Protein AF-A0A958NMV5-F1 (afdb_monomer_lite)

Foldseek 3Di:
DPPVVLVVLLVVLLVVVVVDPPPVVSVVVSVVDCVNVVDDDDDDPDDQLVRCAPAADQEAEDEPPDDDPVNPDPVVVVSVVSRVVSHDHYYHYPPDDPVVPD

Radius of gyration: 21.12 Å; chains: 1; bounding box: 38×26×57 Å

Sequence (102 aa):
LSGDQFRQLYDAVSEDYAYEPNRKKRNELIRQNPYYQALQVKFAYAVTCHKSQGGQWDAVFIDQGYLTDEMIHVEYLRWLYTAVTRAKKELFLVNFSESLLP

Structure (mmCIF, N/CA/C/O backbone):
data_AF-A0A958NMV5-F1
#
_entry.id   AF-A0A958NMV5-F1
#
loop_
_atom_site.group_PDB
_atom_site.id
_atom_site.type_symbol
_atom_site.label_atom_id
_atom_site.label_alt_id
_atom_site.label_comp_id
_atom_site.label_asym_id
_atom_site.label_entity_id
_atom_site.label_seq_id
_atom_site.pdbx_PDB_ins_code
_atom_site.Cartn_x
_atom_site.Cartn_y
_atom_site.Cartn_z
_atom_site.occupancy
_atom_site.B_iso_or_equiv
_atom_site.auth_seq_id
_atom_site.auth_comp_id
_atom_site.auth_asym_id
_atom_site.auth_atom_id
_atom_site.pdbx_PDB_model_num
ATOM 1 N N . LEU A 1 1 ? -3.465 -1.679 -16.707 1.00 62.19 1 LEU A N 1
ATOM 2 C CA . LEU A 1 1 ? -2.918 -2.448 -17.845 1.00 62.19 1 LEU A CA 1
ATOM 3 C C . LEU A 1 1 ? -3.009 -3.918 -17.486 1.00 62.19 1 LEU A C 1
ATOM 5 O O . LEU A 1 1 ? -2.542 -4.283 -16.409 1.00 62.19 1 LEU A O 1
ATOM 9 N N . SER A 1 2 ? -3.645 -4.735 -18.322 1.00 75.56 2 SER A N 1
ATOM 10 C CA . SER A 1 2 ? -3.498 -6.188 -18.193 1.00 75.56 2 SER A CA 1
ATOM 11 C C . SER A 1 2 ? -2.026 -6.568 -18.411 1.00 75.56 2 SER A C 1
ATOM 13 O O . SER A 1 2 ? -1.260 -5.801 -19.004 1.00 75.56 2 SER A O 1
ATOM 15 N N . GLY A 1 3 ? -1.606 -7.742 -17.933 1.00 78.00 3 GLY A N 1
ATOM 16 C CA . GLY A 1 3 ? -0.227 -8.210 -18.132 1.00 78.00 3 GLY A CA 1
ATOM 17 C C . GLY A 1 3 ? 0.179 -8.277 -19.611 1.00 78.00 3 GLY A C 1
ATOM 18 O O . GLY A 1 3 ? 1.349 -8.098 -19.940 1.00 78.00 3 GLY A O 1
ATOM 19 N N . ASP A 1 4 ? -0.791 -8.466 -20.505 1.00 82.75 4 ASP A N 1
ATOM 20 C CA . ASP A 1 4 ? -0.571 -8.522 -21.952 1.00 82.75 4 ASP A CA 1
ATOM 21 C C . ASP A 1 4 ? -0.394 -7.133 -22.564 1.00 82.75 4 ASP A C 1
ATOM 23 O O . ASP A 1 4 ? 0.523 -6.932 -23.352 1.00 82.75 4 ASP A O 1
ATOM 27 N N . GLN A 1 5 ? -1.179 -6.142 -22.132 1.00 83.19 5 GLN A N 1
ATOM 28 C CA . GLN A 1 5 ? -0.990 -4.748 -22.553 1.00 83.19 5 GLN A CA 1
ATOM 29 C C . GLN A 1 5 ? 0.363 -4.193 -22.092 1.00 83.19 5 GLN A C 1
ATOM 31 O O . GLN A 1 5 ? 0.990 -3.411 -22.799 1.00 83.19 5 GLN A O 1
ATOM 36 N N . PHE A 1 6 ? 0.829 -4.603 -20.908 1.00 82.94 6 PHE A N 1
ATOM 37 C CA . PHE A 1 6 ? 2.150 -4.213 -20.418 1.00 82.94 6 PHE A CA 1
ATOM 38 C C . PHE A 1 6 ? 3.276 -4.842 -21.250 1.00 82.94 6 PHE A C 1
ATOM 40 O O . PHE A 1 6 ? 4.262 -4.171 -21.542 1.00 82.94 6 PHE A O 1
ATOM 47 N N . ARG A 1 7 ? 3.112 -6.106 -21.669 1.00 85.75 7 ARG A N 1
ATOM 48 C CA . ARG A 1 7 ? 4.041 -6.767 -22.597 1.00 85.75 7 ARG A CA 1
ATOM 49 C C . ARG A 1 7 ? 4.060 -6.085 -23.962 1.00 85.75 7 ARG A C 1
ATOM 51 O O . ARG A 1 7 ? 5.133 -5.734 -24.422 1.00 85.75 7 ARG A O 1
ATOM 58 N N . GLN A 1 8 ? 2.896 -5.783 -24.533 1.00 88.56 8 GLN A N 1
ATOM 59 C CA . GLN A 1 8 ? 2.799 -5.053 -25.802 1.00 88.56 8 GLN A CA 1
ATOM 60 C C . GLN A 1 8 ? 3.472 -3.676 -25.740 1.00 88.56 8 GLN A C 1
ATOM 62 O O . GLN A 1 8 ? 4.192 -3.304 -26.660 1.00 88.56 8 GLN A O 1
ATOM 67 N N . LEU A 1 9 ? 3.276 -2.930 -24.647 1.00 87.44 9 LEU A N 1
ATOM 68 C CA . LEU A 1 9 ? 3.949 -1.647 -24.444 1.00 87.44 9 LEU A CA 1
ATOM 69 C C . LEU A 1 9 ? 5.469 -1.821 -24.325 1.00 87.44 9 LEU A C 1
ATOM 71 O O . LEU A 1 9 ? 6.217 -1.027 -24.888 1.00 87.44 9 LEU A O 1
ATOM 75 N N . TYR A 1 10 ? 5.929 -2.842 -23.597 1.00 88.00 10 TYR A N 1
ATOM 76 C CA . TYR A 1 10 ? 7.355 -3.150 -23.492 1.00 88.00 10 TYR A CA 1
ATOM 77 C C . TYR A 1 10 ? 7.962 -3.494 -24.853 1.00 88.00 10 TYR A C 1
ATOM 79 O O . TYR A 1 10 ? 9.030 -2.979 -25.174 1.00 88.00 10 TYR A O 1
ATOM 87 N N . ASP A 1 11 ? 7.283 -4.320 -25.647 1.00 88.94 11 ASP A N 1
ATOM 88 C CA . ASP A 1 11 ? 7.754 -4.735 -26.968 1.00 88.94 11 ASP A CA 1
ATOM 89 C C . ASP A 1 11 ? 7.848 -3.525 -27.908 1.00 88.94 11 ASP A C 1
ATOM 91 O O . ASP A 1 11 ? 8.914 -3.282 -28.468 1.00 88.94 11 ASP A O 1
ATOM 95 N N . ALA A 1 12 ? 6.801 -2.692 -27.967 1.00 89.12 12 ALA A N 1
ATOM 96 C CA . ALA A 1 12 ? 6.790 -1.467 -28.768 1.00 89.12 12 ALA A CA 1
ATOM 97 C C . ALA A 1 12 ? 7.904 -0.484 -28.362 1.00 89.12 12 ALA A C 1
ATOM 99 O O . ALA A 1 12 ? 8.619 0.031 -29.214 1.00 89.12 12 ALA A O 1
ATOM 100 N N . VAL A 1 13 ? 8.113 -0.258 -27.059 1.00 89.25 13 VAL A N 1
ATOM 101 C CA . VAL A 1 13 ? 9.205 0.610 -26.578 1.00 89.25 13 VAL A CA 1
ATOM 102 C C . VAL A 1 13 ? 10.578 -0.037 -26.802 1.00 89.25 13 VAL A C 1
ATOM 104 O O . VAL A 1 13 ? 11.578 0.661 -26.953 1.00 89.25 13 VAL A O 1
ATOM 107 N N . SER A 1 14 ? 10.671 -1.369 -26.821 1.00 88.62 14 SER A N 1
ATOM 108 C CA . SER A 1 14 ? 11.935 -2.065 -27.066 1.00 88.62 14 SER A CA 1
ATOM 109 C C . SER A 1 14 ? 12.398 -1.957 -28.521 1.00 88.62 14 SER A C 1
ATOM 111 O O . SER A 1 14 ? 13.607 -2.073 -28.751 1.00 88.62 14 SER A O 1
ATOM 113 N N . GLU A 1 15 ? 11.491 -1.758 -29.481 1.00 90.00 15 GLU A N 1
ATOM 114 C CA . GLU A 1 15 ? 11.833 -1.552 -30.897 1.00 90.00 15 GLU A CA 1
ATOM 115 C C . GLU A 1 15 ? 12.679 -0.286 -31.093 1.00 90.00 15 GLU A C 1
ATOM 117 O O . GLU A 1 15 ? 13.692 -0.332 -31.795 1.00 90.00 15 GLU A O 1
ATOM 122 N N . ASP A 1 16 ? 12.370 0.791 -30.361 1.00 88.81 16 ASP A N 1
ATOM 123 C CA . ASP A 1 16 ? 13.121 2.057 -30.388 1.00 88.81 16 ASP A CA 1
ATOM 124 C C . ASP A 1 16 ? 14.598 1.897 -29.976 1.00 88.81 16 ASP A C 1
ATOM 126 O O . ASP A 1 16 ? 15.451 2.709 -30.338 1.00 88.81 16 ASP A O 1
ATOM 130 N N . TYR A 1 17 ? 14.926 0.831 -29.236 1.00 90.00 17 TYR A N 1
ATOM 131 C CA . TYR A 1 17 ? 16.274 0.541 -28.736 1.00 90.00 17 TYR A CA 1
ATOM 132 C C . TYR A 1 17 ? 16.874 -0.748 -29.317 1.00 90.00 17 TYR A C 1
ATOM 134 O O . TYR A 1 17 ? 17.842 -1.285 -28.766 1.00 90.00 17 TYR A O 1
ATOM 142 N N . ALA A 1 18 ? 16.335 -1.259 -30.429 1.00 88.12 18 ALA A N 1
ATOM 143 C CA . ALA A 1 18 ? 16.817 -2.485 -31.074 1.00 88.12 18 ALA A CA 1
ATOM 144 C C . ALA A 1 18 ? 18.288 -2.400 -31.535 1.00 88.12 18 ALA A C 1
ATOM 146 O O . ALA A 1 18 ? 18.958 -3.425 -31.655 1.00 88.12 18 ALA A O 1
ATOM 147 N N . TYR A 1 19 ? 18.806 -1.183 -31.736 1.00 89.88 19 TYR A N 1
ATOM 148 C CA . TYR A 1 19 ? 20.199 -0.922 -32.107 1.00 89.88 19 TYR A CA 1
ATOM 149 C C . TYR A 1 19 ? 21.211 -1.227 -30.990 1.00 89.88 19 TYR A C 1
ATOM 151 O O . TYR A 1 19 ? 22.400 -1.347 -31.278 1.00 89.88 19 TYR A O 1
ATOM 159 N N . GLU A 1 20 ? 20.783 -1.334 -29.724 1.00 91.19 20 GLU A N 1
ATOM 160 C CA . GLU A 1 20 ? 21.666 -1.648 -28.596 1.00 91.19 20 GLU A CA 1
ATOM 161 C C . GLU A 1 20 ? 21.739 -3.177 -28.390 1.00 91.19 20 GLU A C 1
ATOM 163 O O . GLU A 1 20 ? 20.780 -3.795 -27.895 1.00 91.19 20 GLU A O 1
ATOM 168 N N . PRO A 1 21 ? 22.871 -3.822 -28.746 1.00 87.69 21 PRO A N 1
ATOM 169 C CA . PRO A 1 21 ? 23.029 -5.268 -28.620 1.00 87.69 21 PRO A CA 1
ATOM 170 C C . PRO A 1 21 ? 23.154 -5.706 -27.156 1.00 87.69 21 PRO A C 1
ATOM 172 O O . PRO A 1 21 ? 22.818 -6.846 -26.818 1.00 87.69 21 PRO A O 1
ATOM 175 N N . ASN A 1 22 ? 23.607 -4.822 -26.257 1.00 92.88 22 ASN A N 1
ATOM 176 C CA . ASN A 1 22 ? 23.711 -5.146 -24.844 1.00 92.88 22 ASN A CA 1
ATOM 177 C C . ASN A 1 22 ? 22.335 -5.084 -24.172 1.00 92.88 22 ASN A C 1
ATOM 179 O O . ASN A 1 22 ? 21.818 -4.020 -23.827 1.00 92.88 22 ASN A O 1
ATOM 183 N N . ARG A 1 23 ? 21.776 -6.263 -23.888 1.00 87.69 23 ARG A N 1
ATOM 184 C CA . ARG A 1 23 ? 20.467 -6.420 -23.237 1.00 87.69 23 ARG A CA 1
ATOM 185 C C . ARG A 1 23 ? 20.325 -5.629 -21.931 1.00 87.69 23 ARG A C 1
ATOM 187 O O . ARG A 1 23 ? 19.239 -5.125 -21.651 1.00 87.69 23 ARG A O 1
ATOM 194 N N . LYS A 1 24 ? 21.385 -5.518 -21.121 1.00 90.62 24 LYS A N 1
ATOM 195 C CA . LYS A 1 24 ? 21.333 -4.771 -19.853 1.00 90.62 24 LYS A CA 1
ATOM 196 C C . LYS A 1 24 ? 21.151 -3.278 -20.119 1.00 90.62 24 LYS A C 1
ATOM 198 O O . LYS A 1 24 ? 20.250 -2.665 -19.555 1.00 90.62 24 LYS A O 1
ATOM 203 N N . LYS A 1 25 ? 21.959 -2.735 -21.029 1.00 91.19 25 LYS A N 1
ATOM 204 C CA . LYS A 1 25 ? 21.933 -1.320 -21.406 1.00 91.19 25 LYS A CA 1
ATOM 205 C C . LYS A 1 25 ? 20.631 -0.947 -22.119 1.00 91.19 25 LYS A C 1
ATOM 207 O O . LYS A 1 25 ? 20.031 0.074 -21.804 1.00 91.19 25 LYS A O 1
ATOM 212 N N . ARG A 1 26 ? 20.114 -1.838 -22.971 1.00 89.94 26 ARG A N 1
ATOM 213 C CA . ARG A 1 26 ? 18.788 -1.696 -23.591 1.00 89.94 26 ARG A CA 1
ATOM 214 C C . ARG A 1 26 ? 17.664 -1.608 -22.553 1.00 89.94 26 ARG A C 1
ATOM 216 O O . ARG A 1 26 ? 16.817 -0.729 -22.635 1.00 89.94 26 ARG A O 1
ATOM 223 N N . ASN A 1 27 ? 17.682 -2.466 -21.532 1.00 88.88 27 ASN A N 1
ATOM 224 C CA . ASN A 1 27 ? 16.689 -2.416 -20.454 1.00 88.88 27 ASN A CA 1
ATOM 225 C C . ASN A 1 27 ? 16.783 -1.140 -19.603 1.00 88.88 27 ASN A C 1
ATOM 227 O O . ASN A 1 27 ? 15.763 -0.667 -19.105 1.00 88.88 27 ASN A O 1
ATOM 231 N N . GLU A 1 28 ? 17.982 -0.591 -19.408 1.00 90.44 28 GLU A N 1
ATOM 232 C CA . GLU A 1 28 ? 18.165 0.695 -18.725 1.00 90.44 28 GLU A CA 1
ATOM 233 C C . GLU A 1 28 ? 17.556 1.847 -19.537 1.00 90.44 28 GLU A C 1
ATOM 235 O O . GLU A 1 28 ? 16.835 2.663 -18.966 1.00 90.44 28 GLU A O 1
ATOM 240 N N . LEU A 1 29 ? 17.752 1.860 -20.860 1.00 89.31 29 LEU A N 1
ATOM 241 C CA . LEU A 1 29 ? 17.150 2.849 -21.762 1.00 89.31 29 LEU A CA 1
ATOM 242 C C . LEU A 1 29 ? 15.617 2.760 -21.788 1.00 89.31 29 LEU A C 1
ATOM 244 O O . LEU A 1 29 ? 14.948 3.776 -21.623 1.00 89.31 29 LEU A O 1
ATOM 248 N N . ILE A 1 30 ? 15.055 1.548 -21.879 1.00 89.00 30 ILE A N 1
ATOM 249 C CA . ILE A 1 30 ? 13.598 1.326 -21.802 1.00 89.00 30 ILE A CA 1
ATOM 250 C C . ILE A 1 30 ? 13.039 1.832 -20.467 1.00 89.00 30 ILE A C 1
ATOM 252 O O . ILE A 1 30 ? 11.985 2.460 -20.426 1.00 89.00 30 ILE A O 1
ATOM 256 N N . ARG A 1 31 ? 13.747 1.607 -19.351 1.00 85.44 31 ARG A N 1
ATOM 257 C CA . ARG A 1 31 ? 13.328 2.143 -18.046 1.00 85.44 31 ARG A CA 1
ATOM 258 C C . ARG A 1 31 ? 13.361 3.667 -18.011 1.00 85.44 31 ARG A C 1
ATOM 260 O O . ARG A 1 31 ? 12.523 4.247 -17.336 1.00 85.44 31 ARG A O 1
ATOM 267 N N . GLN A 1 32 ? 14.300 4.306 -18.695 1.00 87.75 32 GLN A N 1
ATOM 268 C CA . GLN A 1 32 ? 14.384 5.767 -18.768 1.00 87.75 32 GLN A CA 1
ATOM 269 C C . GLN A 1 32 ? 13.415 6.371 -19.794 1.00 87.75 32 GLN A C 1
ATOM 271 O O . GLN A 1 32 ? 13.302 7.592 -19.874 1.00 87.75 32 GLN A O 1
ATOM 276 N N . ASN A 1 33 ? 12.705 5.542 -20.564 1.00 88.69 33 ASN A N 1
ATOM 277 C CA . ASN A 1 33 ? 11.771 6.014 -21.569 1.00 88.69 33 ASN A CA 1
ATOM 278 C C . ASN A 1 33 ? 10.607 6.796 -20.914 1.00 88.69 33 ASN A C 1
ATOM 280 O O . ASN A 1 33 ? 9.946 6.274 -20.005 1.00 88.69 33 ASN A O 1
ATOM 284 N N . PRO A 1 34 ? 10.323 8.025 -21.385 1.00 84.88 34 PRO A N 1
ATOM 285 C CA . PRO A 1 34 ? 9.334 8.910 -20.773 1.00 84.88 34 PRO A CA 1
ATOM 286 C C . PRO A 1 34 ? 7.903 8.370 -20.848 1.00 84.88 34 PRO A C 1
ATOM 288 O O . PRO A 1 34 ? 7.093 8.708 -19.990 1.00 84.88 34 PRO A O 1
ATOM 291 N N . TYR A 1 35 ? 7.588 7.508 -21.818 1.00 83.19 35 TYR A N 1
ATOM 292 C CA . TYR A 1 35 ? 6.253 6.928 -21.988 1.00 83.19 35 TYR A CA 1
ATOM 293 C C . TYR A 1 35 ? 6.083 5.608 -21.230 1.00 83.19 35 TYR A C 1
ATOM 295 O O . TYR A 1 35 ? 4.990 5.311 -20.750 1.00 83.19 35 TYR A O 1
ATOM 303 N N . TYR A 1 36 ? 7.161 4.840 -21.050 1.00 82.62 36 TYR A N 1
ATOM 304 C CA . TYR A 1 36 ? 7.105 3.539 -20.373 1.00 82.62 36 TYR A CA 1
ATOM 305 C C . TYR A 1 36 ? 6.790 3.652 -18.871 1.00 82.62 36 TYR A C 1
ATOM 307 O O . TYR A 1 36 ? 6.117 2.790 -18.302 1.00 82.62 36 TYR A O 1
ATOM 315 N N . GLN A 1 37 ? 7.237 4.730 -18.217 1.00 76.81 37 GLN A N 1
ATOM 316 C CA . GLN A 1 37 ? 6.950 4.994 -16.799 1.00 76.81 37 GLN A CA 1
ATOM 317 C C . GLN A 1 37 ? 5.910 6.098 -16.556 1.00 76.81 37 GLN A C 1
ATOM 319 O O . GLN A 1 37 ? 5.619 6.385 -15.396 1.00 76.81 37 GLN A O 1
ATOM 324 N N . ALA A 1 38 ? 5.329 6.690 -17.606 1.00 76.88 38 ALA A N 1
ATOM 325 C CA . ALA A 1 38 ? 4.488 7.886 -17.498 1.00 76.88 38 ALA A CA 1
ATOM 326 C C . ALA A 1 38 ? 3.343 7.757 -16.478 1.00 76.88 38 ALA A C 1
ATOM 328 O O . ALA A 1 38 ? 3.036 8.722 -15.781 1.00 76.88 38 ALA A O 1
ATOM 329 N N . LEU A 1 39 ? 2.705 6.583 -16.373 1.00 64.94 39 LEU A N 1
ATOM 330 C CA . LEU A 1 39 ? 1.618 6.387 -15.416 1.00 64.94 39 LEU A CA 1
ATOM 331 C C . LEU A 1 39 ? 1.392 4.906 -15.057 1.00 64.94 39 LEU A C 1
ATOM 333 O O . LEU A 1 39 ? 0.638 4.188 -15.714 1.00 64.94 39 LEU A O 1
ATOM 337 N N . GLN A 1 40 ? 2.003 4.439 -13.966 1.00 66.25 40 GLN A N 1
ATOM 338 C CA . GLN A 1 40 ? 1.711 3.115 -13.398 1.00 66.25 40 GLN A CA 1
ATOM 339 C C . GLN A 1 40 ? 0.539 3.183 -12.405 1.00 66.25 40 GLN A C 1
ATOM 341 O O . GLN A 1 40 ? 0.732 3.104 -11.192 1.00 66.25 40 GLN A O 1
ATOM 346 N N . VAL A 1 41 ? -0.696 3.310 -12.907 1.00 66.44 41 VAL A N 1
ATOM 347 C CA . VAL A 1 41 ? -1.893 3.220 -12.050 1.00 66.44 41 VAL A CA 1
ATOM 348 C C . VAL A 1 41 ? -2.192 1.759 -11.733 1.00 66.44 41 VAL A C 1
ATOM 350 O O . VAL A 1 41 ? -2.425 0.947 -12.632 1.00 66.44 41 VAL A O 1
ATOM 353 N N . LYS A 1 42 ? -2.225 1.422 -10.442 1.00 66.75 42 LYS A N 1
ATOM 354 C CA . LYS A 1 42 ? -2.749 0.144 -9.955 1.00 66.75 42 LYS A CA 1
ATOM 355 C C . LYS A 1 42 ? -4.087 0.401 -9.284 1.00 66.75 42 LYS A C 1
ATOM 357 O O . LYS A 1 42 ? -4.150 1.122 -8.296 1.00 66.75 42 LYS A O 1
ATOM 362 N N . PHE A 1 43 ? -5.143 -0.189 -9.832 1.00 69.19 43 PHE A N 1
ATOM 363 C CA . PHE A 1 43 ? -6.431 -0.224 -9.159 1.00 69.19 43 PHE A CA 1
ATOM 364 C C . PHE A 1 43 ? -6.346 -1.216 -7.993 1.00 69.19 43 PHE A C 1
ATOM 366 O O . PHE A 1 43 ? -5.879 -2.342 -8.176 1.00 69.19 43 PHE A O 1
ATOM 373 N N . ALA A 1 44 ? -6.758 -0.794 -6.802 1.00 70.25 44 ALA A N 1
ATOM 374 C CA . ALA A 1 44 ? -6.739 -1.624 -5.609 1.00 70.25 44 ALA A CA 1
ATOM 375 C C . ALA A 1 44 ? -8.006 -1.367 -4.791 1.00 70.25 44 ALA A C 1
ATOM 377 O O . ALA A 1 44 ? -8.274 -0.229 -4.419 1.00 70.25 44 ALA A O 1
ATOM 378 N N . TYR A 1 45 ? -8.763 -2.429 -4.503 1.00 79.88 45 TYR A N 1
ATOM 379 C CA . TYR A 1 45 ? -9.894 -2.370 -3.571 1.00 79.88 45 TYR A CA 1
ATOM 380 C C . TYR A 1 45 ? -9.427 -2.258 -2.113 1.00 79.88 45 TYR A C 1
ATOM 382 O O . TYR A 1 45 ? -10.088 -1.628 -1.299 1.00 79.88 45 TYR A O 1
ATOM 390 N N . ALA A 1 46 ? -8.271 -2.847 -1.797 1.00 86.44 46 ALA A N 1
ATOM 391 C CA . ALA A 1 46 ? -7.637 -2.788 -0.488 1.00 86.44 46 ALA A CA 1
ATOM 392 C C . ALA A 1 46 ? -6.133 -2.543 -0.647 1.00 86.44 46 ALA A C 1
ATOM 394 O O . ALA A 1 46 ? -5.505 -3.007 -1.606 1.00 86.44 46 ALA A O 1
ATOM 395 N N . VAL A 1 47 ? -5.547 -1.818 0.302 1.00 88.06 47 VAL A N 1
ATOM 396 C CA . VAL A 1 47 ? -4.119 -1.498 0.332 1.00 88.06 47 VAL A CA 1
ATOM 397 C C . VAL A 1 47 ? -3.521 -1.986 1.643 1.00 88.06 47 VAL A C 1
ATOM 399 O O . VAL A 1 47 ? -4.132 -1.869 2.700 1.00 88.06 47 VAL A O 1
ATOM 402 N N . THR A 1 48 ? -2.314 -2.546 1.587 1.00 89.50 48 THR A N 1
ATOM 403 C CA . THR A 1 48 ? -1.606 -2.925 2.811 1.00 89.50 48 THR A CA 1
ATOM 404 C C . THR A 1 48 ? -1.241 -1.675 3.608 1.00 89.50 48 THR A C 1
ATOM 406 O O . THR A 1 48 ? -0.906 -0.644 3.023 1.00 89.50 48 THR A O 1
ATOM 409 N N . CYS A 1 49 ? -1.231 -1.768 4.942 1.00 88.56 49 CYS A N 1
ATOM 410 C CA . CYS A 1 49 ? -0.915 -0.624 5.805 1.00 88.56 49 CYS A CA 1
ATOM 411 C C . CYS A 1 49 ? 0.416 0.056 5.415 1.00 88.56 49 CYS A C 1
ATOM 413 O O . CYS A 1 49 ? 0.485 1.276 5.287 1.00 88.56 49 CYS A O 1
ATOM 415 N N . HIS A 1 50 ? 1.434 -0.736 5.076 1.00 88.25 50 HIS A N 1
ATOM 416 C CA . HIS A 1 50 ? 2.726 -0.250 4.591 1.00 88.25 50 HIS A CA 1
ATOM 417 C C . HIS A 1 50 ? 2.600 0.655 3.354 1.00 88.25 50 HIS A C 1
ATOM 419 O O . HIS A 1 50 ? 3.196 1.724 3.296 1.00 88.25 50 HIS A O 1
ATOM 425 N N . LYS A 1 51 ? 1.781 0.263 2.371 1.00 88.19 51 LYS A N 1
ATOM 426 C CA . LYS A 1 51 ? 1.551 1.043 1.143 1.00 88.19 51 LYS A CA 1
ATOM 427 C C . LYS A 1 51 ? 0.594 2.219 1.343 1.00 88.19 51 LYS A C 1
ATOM 429 O O . LYS A 1 51 ? 0.486 3.056 0.454 1.00 88.19 51 LYS A O 1
ATOM 434 N N . SER A 1 52 ? -0.103 2.276 2.477 1.00 88.12 52 SER A N 1
ATOM 435 C CA . SER A 1 52 ? -0.991 3.388 2.829 1.00 88.12 52 SER A CA 1
ATOM 436 C C . SER A 1 52 ? -0.244 4.586 3.435 1.00 88.12 52 SER A C 1
ATOM 438 O O . SER A 1 52 ? -0.815 5.671 3.561 1.00 88.12 52 SER A O 1
ATOM 440 N N . GLN A 1 53 ? 1.031 4.408 3.813 1.00 88.81 53 GLN A N 1
ATOM 441 C CA . GLN A 1 53 ? 1.856 5.461 4.403 1.00 88.81 53 GLN A CA 1
ATOM 442 C C . GLN A 1 53 ? 1.932 6.698 3.500 1.00 88.81 53 GLN A C 1
ATOM 444 O O . GLN A 1 53 ? 2.119 6.601 2.291 1.00 88.81 53 GLN A O 1
ATOM 449 N N . GLY A 1 54 ? 1.771 7.879 4.103 1.00 86.94 54 GLY A N 1
ATOM 450 C CA . GLY A 1 54 ? 1.753 9.161 3.387 1.00 86.94 54 GLY A CA 1
ATOM 451 C C . GLY A 1 54 ? 0.420 9.501 2.710 1.00 86.94 54 GLY A C 1
ATOM 452 O O . GLY A 1 54 ? 0.182 10.669 2.418 1.00 86.94 54 GLY A O 1
ATOM 453 N N . GLY A 1 55 ? -0.484 8.533 2.531 1.00 87.31 55 GLY A N 1
ATOM 454 C CA . GLY A 1 55 ? -1.856 8.780 2.087 1.00 87.31 55 GLY A CA 1
ATOM 455 C C . GLY A 1 55 ? -2.777 9.173 3.241 1.00 87.31 55 GLY A C 1
ATOM 456 O O . GLY A 1 55 ? -2.476 8.905 4.404 1.00 87.31 55 GLY A O 1
ATOM 457 N N . GLN A 1 56 ? -3.899 9.818 2.936 1.00 91.50 56 GLN A N 1
ATOM 458 C CA . GLN A 1 56 ? -4.976 10.058 3.894 1.00 91.50 56 GLN A CA 1
ATOM 459 C C . GLN A 1 56 ? -6.321 10.015 3.170 1.00 91.50 56 GLN A C 1
ATOM 461 O O . GLN A 1 56 ? -6.441 10.561 2.070 1.00 91.50 56 GLN A O 1
ATOM 466 N N . TRP A 1 57 ? -7.329 9.425 3.807 1.00 93.38 57 TRP A N 1
ATOM 467 C CA . TRP A 1 57 ? -8.663 9.232 3.235 1.00 93.38 57 TRP A CA 1
ATOM 468 C C . TRP A 1 57 ? -9.741 9.677 4.222 1.00 93.38 57 TRP A C 1
ATOM 470 O O . TRP A 1 57 ? -9.533 9.652 5.434 1.00 93.38 57 TRP A O 1
ATOM 480 N N . ASP A 1 58 ? -10.891 10.102 3.701 1.00 95.38 58 ASP A N 1
ATOM 481 C CA . ASP A 1 58 ? -12.005 10.576 4.530 1.00 95.38 58 ASP A CA 1
ATOM 482 C C . ASP A 1 58 ? -12.568 9.458 5.419 1.00 95.38 58 ASP A C 1
ATOM 484 O O . ASP A 1 58 ? -12.745 9.678 6.616 1.00 95.38 58 ASP A O 1
ATOM 488 N N . ALA A 1 59 ? -12.740 8.257 4.860 1.00 94.25 59 ALA A N 1
ATOM 489 C CA . ALA A 1 59 ? -13.143 7.051 5.576 1.00 94.25 59 ALA A CA 1
ATOM 490 C C . ALA A 1 59 ? -12.125 5.923 5.348 1.00 94.25 59 ALA A C 1
ATOM 492 O O . ALA A 1 59 ? -11.694 5.698 4.212 1.00 94.25 59 ALA A O 1
ATOM 493 N N . VAL A 1 60 ? -11.744 5.211 6.412 1.00 94.19 60 VAL A N 1
ATOM 494 C CA . VAL A 1 60 ? -10.821 4.063 6.354 1.00 94.19 60 VAL A CA 1
ATOM 495 C C . VAL A 1 60 ? -11.435 2.863 7.062 1.00 94.19 60 VAL A C 1
ATOM 497 O O . VAL A 1 60 ? -11.901 2.970 8.192 1.00 94.19 60 VAL A O 1
ATOM 500 N N . PHE A 1 61 ? -11.378 1.710 6.400 1.00 93.44 61 PHE A N 1
ATOM 501 C CA . PHE A 1 61 ? -11.748 0.413 6.956 1.00 93.44 61 PHE A CA 1
ATOM 502 C C . PHE A 1 61 ? -10.465 -0.368 7.235 1.00 93.44 61 PHE A C 1
ATOM 504 O O . PHE A 1 61 ? -9.668 -0.588 6.320 1.00 93.44 61 PHE A O 1
ATOM 511 N N . ILE A 1 62 ? -10.247 -0.756 8.489 1.00 92.69 62 ILE A N 1
ATOM 512 C CA . ILE A 1 62 ? -9.107 -1.578 8.894 1.00 92.69 62 ILE A CA 1
ATOM 513 C C . ILE A 1 62 ? -9.617 -2.989 9.146 1.00 92.69 62 ILE A C 1
ATOM 515 O O . ILE A 1 62 ? -10.477 -3.193 9.997 1.00 92.69 62 ILE A O 1
ATOM 519 N N . ASP A 1 63 ? -9.051 -3.947 8.423 1.00 89.44 63 ASP A N 1
ATOM 520 C CA . ASP A 1 63 ? -9.195 -5.374 8.689 1.00 89.4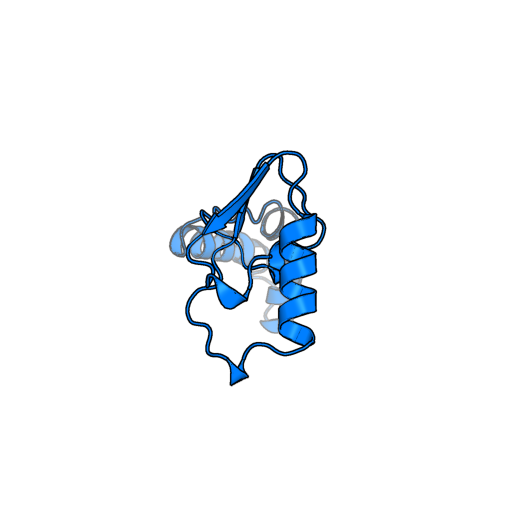4 63 ASP A CA 1
ATOM 521 C C . ASP A 1 63 ? -7.842 -5.900 9.180 1.00 89.44 63 ASP A C 1
ATOM 523 O O . ASP A 1 63 ? -6.813 -5.703 8.525 1.00 89.44 63 ASP A O 1
ATOM 527 N N . GLN A 1 64 ? -7.841 -6.519 10.357 1.00 81.44 64 GLN A N 1
ATOM 528 C CA . GLN A 1 64 ? -6.645 -7.100 10.966 1.00 81.44 64 GLN A CA 1
ATOM 529 C C . GLN A 1 64 ? -6.285 -8.477 10.380 1.00 81.44 64 GLN A C 1
ATOM 531 O O . GLN A 1 64 ? -5.146 -8.925 10.525 1.00 81.44 64 GLN A O 1
ATOM 536 N N . GLY A 1 65 ? -7.209 -9.127 9.664 1.00 80.69 65 GLY A N 1
ATOM 537 C CA . GLY A 1 65 ? -7.015 -10.470 9.127 1.00 80.69 65 GLY A CA 1
ATOM 538 C C . GLY A 1 65 ? -6.836 -11.520 10.229 1.00 80.69 65 GLY A C 1
ATOM 539 O O . GLY A 1 65 ? -7.464 -11.453 11.283 1.00 80.69 65 GLY A O 1
ATOM 540 N N . TYR A 1 66 ? -5.986 -12.519 9.978 1.00 77.69 66 TYR A N 1
ATOM 541 C CA . TYR A 1 66 ? -5.654 -13.544 10.970 1.00 77.69 66 TYR A CA 1
ATOM 542 C C . TYR A 1 66 ? -4.599 -13.018 11.952 1.00 77.69 66 TYR A C 1
ATOM 544 O O . TYR A 1 66 ? -3.445 -12.807 11.570 1.00 77.69 66 TYR A O 1
ATOM 552 N N . LEU A 1 67 ? -4.996 -12.833 13.211 1.00 76.81 67 LEU A N 1
ATOM 553 C CA . LEU A 1 67 ? -4.149 -12.351 14.300 1.00 76.81 67 LEU A CA 1
ATOM 554 C C . LEU A 1 67 ? -4.262 -13.310 15.491 1.00 76.81 67 LEU A C 1
ATOM 556 O O . LEU A 1 67 ? -5.366 -13.591 15.951 1.00 76.81 67 LEU A O 1
ATOM 560 N N . THR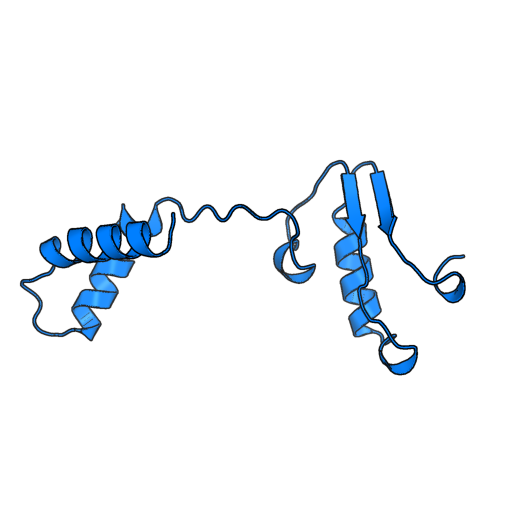 A 1 68 ? -3.131 -13.813 15.985 1.00 77.94 68 THR A N 1
ATOM 561 C CA . THR A 1 68 ? -3.061 -14.550 17.257 1.00 77.94 68 THR A CA 1
ATOM 562 C C . THR A 1 68 ? -2.530 -13.639 18.363 1.00 77.94 68 THR A C 1
ATOM 564 O O . THR A 1 68 ? -1.848 -12.656 18.074 1.00 77.94 68 THR A O 1
ATOM 567 N N . ASP A 1 69 ? -2.789 -13.969 19.630 1.00 74.81 69 ASP A N 1
ATOM 568 C CA . ASP A 1 69 ? -2.341 -13.150 20.770 1.00 74.81 69 ASP A CA 1
ATOM 569 C C . ASP A 1 69 ? -0.813 -12.953 20.795 1.00 74.81 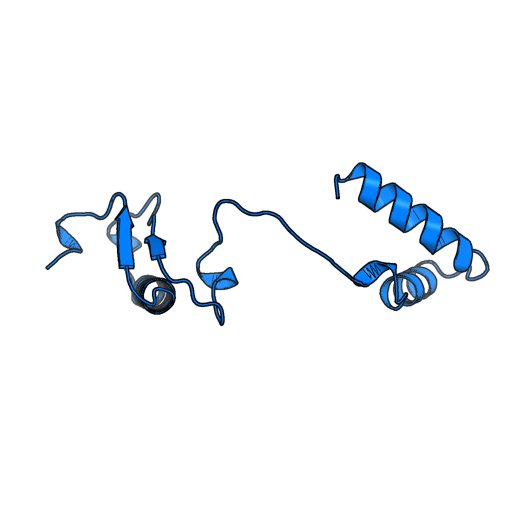69 ASP A C 1
ATOM 571 O O . ASP A 1 69 ? -0.316 -11.873 21.102 1.00 74.81 69 ASP A O 1
ATOM 575 N N . GLU A 1 70 ? -0.051 -13.964 20.371 1.00 76.75 70 GLU A N 1
ATOM 576 C CA . GLU A 1 70 ? 1.415 -13.909 20.245 1.00 76.75 70 GLU A CA 1
ATOM 57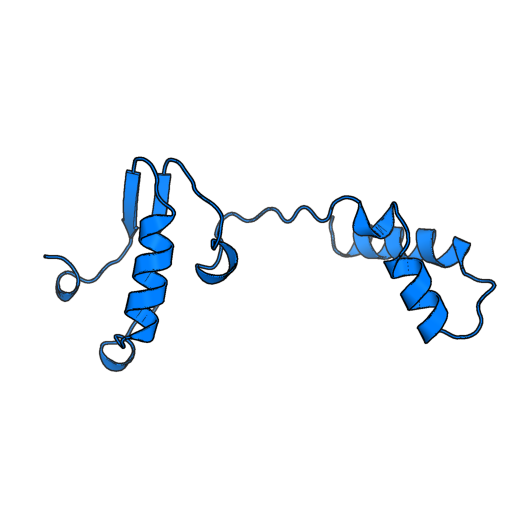7 C C . GLU A 1 70 ? 1.888 -12.916 19.166 1.00 76.75 70 GLU A C 1
ATOM 579 O O . GLU A 1 70 ? 3.008 -12.401 19.214 1.00 76.75 70 GLU A O 1
ATOM 584 N N . MET A 1 71 ? 1.033 -12.620 18.183 1.00 78.38 71 MET A N 1
ATOM 585 C CA . MET A 1 71 ? 1.303 -11.659 17.113 1.00 78.38 71 MET A CA 1
ATOM 586 C C . MET A 1 71 ? 0.967 -10.217 17.517 1.00 78.38 71 MET A C 1
ATOM 588 O O . MET A 1 71 ? 1.294 -9.295 16.768 1.00 78.38 71 MET A O 1
ATOM 592 N N . ILE A 1 72 ? 0.398 -9.982 18.703 1.00 81.88 72 ILE A N 1
ATOM 593 C CA . ILE A 1 72 ? 0.152 -8.636 19.236 1.00 81.88 72 ILE A CA 1
ATOM 594 C C . ILE A 1 72 ? 1.427 -8.131 19.921 1.00 81.88 72 ILE A C 1
ATOM 596 O O . ILE A 1 72 ? 1.589 -8.167 21.137 1.00 81.88 72 ILE A O 1
ATOM 600 N N . HIS A 1 73 ? 2.369 -7.656 19.111 1.00 84.94 73 HIS A N 1
ATOM 601 C CA . HIS A 1 73 ? 3.628 -7.072 19.576 1.00 84.94 73 HIS A CA 1
ATOM 602 C C . HIS A 1 73 ? 3.728 -5.585 19.209 1.00 84.94 73 HIS A C 1
ATOM 604 O O . HIS A 1 73 ? 2.913 -5.037 18.468 1.00 84.94 73 HIS A O 1
ATOM 610 N N . VAL A 1 74 ? 4.758 -4.907 19.725 1.00 87.94 74 VAL A N 1
ATOM 611 C CA . VAL A 1 74 ? 4.964 -3.456 19.543 1.00 87.94 74 VAL A CA 1
ATOM 612 C C . VAL A 1 74 ? 4.931 -3.037 18.070 1.00 87.94 74 VAL A C 1
ATOM 614 O O . VAL A 1 74 ? 4.409 -1.975 17.739 1.00 87.94 74 VAL A O 1
ATOM 617 N N . GLU A 1 75 ? 5.461 -3.870 17.176 1.00 88.06 75 GLU A N 1
ATOM 618 C CA . GLU A 1 75 ? 5.464 -3.581 15.741 1.00 88.06 75 GLU A CA 1
ATOM 619 C C . GLU A 1 75 ? 4.050 -3.602 15.149 1.00 88.06 75 GLU A C 1
ATOM 621 O O . GLU A 1 75 ? 3.686 -2.684 14.415 1.00 88.06 75 GLU A O 1
ATOM 626 N N . TYR A 1 76 ? 3.210 -4.569 15.537 1.00 87.81 76 TYR A N 1
ATOM 627 C CA . TYR A 1 76 ? 1.795 -4.580 15.161 1.00 87.81 76 TYR A CA 1
ATOM 628 C C . TYR A 1 76 ? 1.094 -3.289 15.598 1.00 87.81 76 TYR A C 1
ATOM 630 O O . TYR A 1 76 ? 0.427 -2.649 14.788 1.00 87.81 76 TYR A O 1
ATOM 638 N N . LEU A 1 77 ? 1.319 -2.840 16.837 1.00 88.38 77 LEU A N 1
ATOM 639 C CA . LEU A 1 77 ? 0.727 -1.598 17.350 1.00 88.38 77 LEU A CA 1
ATOM 640 C C . LEU A 1 77 ? 1.181 -0.354 16.568 1.00 88.38 77 LEU A C 1
ATOM 642 O O . LEU A 1 77 ? 0.383 0.557 16.348 1.00 88.38 77 LEU A O 1
ATOM 646 N N . ARG A 1 78 ? 2.433 -0.309 16.094 1.00 91.00 78 ARG A N 1
ATOM 647 C CA . ARG A 1 78 ? 2.926 0.784 15.231 1.00 91.00 78 ARG A CA 1
ATOM 648 C C . ARG A 1 78 ? 2.244 0.794 13.868 1.00 91.00 78 ARG A C 1
ATOM 650 O O . ARG A 1 78 ? 1.904 1.865 13.353 1.00 91.00 78 ARG A O 1
ATOM 657 N N . TRP A 1 79 ? 2.025 -0.382 13.284 1.00 90.81 79 TRP A N 1
ATOM 658 C CA . TRP A 1 79 ? 1.292 -0.502 12.026 1.00 90.81 79 TRP A CA 1
ATOM 659 C C . TRP A 1 79 ? -0.185 -0.169 12.205 1.00 90.81 79 TRP A C 1
ATOM 661 O O . TRP A 1 79 ? -0.731 0.584 11.403 1.00 90.81 79 TRP A O 1
ATOM 671 N N . LEU A 1 80 ? -0.806 -0.612 13.297 1.00 90.25 80 LEU A N 1
ATOM 672 C CA . LEU A 1 80 ? -2.174 -0.240 13.632 1.00 90.25 80 LEU A CA 1
ATOM 673 C C . LEU A 1 80 ? -2.306 1.277 13.804 1.00 90.25 80 LEU A C 1
ATOM 675 O O . LEU A 1 80 ? -3.156 1.884 13.160 1.00 90.25 80 LEU A O 1
ATOM 679 N N . TYR A 1 81 ? -1.412 1.917 14.563 1.00 91.81 81 TYR A N 1
ATOM 680 C CA . TYR A 1 81 ? -1.356 3.378 14.668 1.00 91.81 81 TYR A CA 1
ATOM 681 C C . TYR A 1 81 ? -1.226 4.046 13.291 1.00 91.81 81 TYR A C 1
ATOM 683 O O . TYR A 1 81 ? -1.944 4.996 12.970 1.00 91.81 81 TYR A O 1
ATOM 691 N N . THR A 1 82 ? -0.346 3.525 12.435 1.00 93.19 82 THR A N 1
ATOM 692 C CA . THR A 1 82 ? -0.179 4.042 11.073 1.00 93.19 82 THR A CA 1
ATOM 693 C C . THR A 1 82 ? -1.487 3.961 10.290 1.00 93.19 82 THR A C 1
ATOM 695 O O . THR A 1 82 ? -1.879 4.970 9.705 1.00 93.19 82 THR A O 1
ATOM 698 N N . ALA A 1 83 ? -2.174 2.814 10.321 1.00 92.38 83 ALA A N 1
ATOM 699 C CA . ALA A 1 83 ? -3.459 2.600 9.659 1.00 92.38 83 ALA A CA 1
ATOM 700 C C . ALA A 1 83 ? -4.548 3.540 10.202 1.00 92.38 83 ALA A C 1
ATOM 702 O O . ALA A 1 83 ? -5.226 4.206 9.421 1.00 92.38 83 ALA A O 1
ATOM 703 N N . VAL A 1 84 ? -4.655 3.659 11.528 1.00 92.88 84 VAL A N 1
ATOM 704 C CA . VAL A 1 84 ? -5.610 4.536 12.222 1.00 92.88 84 VAL A CA 1
ATOM 705 C C . VAL A 1 84 ? -5.411 5.993 11.803 1.00 92.88 84 VAL A C 1
ATOM 707 O O . VAL A 1 84 ? -6.362 6.660 11.404 1.00 92.88 84 VAL A O 1
ATOM 710 N N . THR A 1 85 ? -4.167 6.480 11.786 1.00 94.06 85 THR A N 1
ATOM 711 C CA . THR A 1 85 ? -3.865 7.872 11.397 1.00 94.06 85 THR A CA 1
ATOM 712 C C . THR A 1 85 ? -4.046 8.173 9.906 1.00 94.06 85 THR A C 1
ATOM 714 O O . THR A 1 85 ? -3.833 9.314 9.484 1.00 94.06 85 THR A O 1
ATOM 717 N N . ARG A 1 86 ? -4.404 7.183 9.074 1.00 94.00 86 ARG A N 1
ATOM 718 C CA . ARG A 1 86 ? -4.774 7.441 7.674 1.00 94.00 86 ARG A CA 1
ATOM 719 C C . ARG A 1 86 ? -6.200 7.985 7.541 1.00 94.00 86 ARG A C 1
ATOM 721 O O . ARG A 1 86 ? -6.491 8.612 6.521 1.00 94.00 86 ARG A O 1
ATOM 728 N N . ALA A 1 87 ? -7.065 7.750 8.531 1.00 95.56 87 ALA A N 1
ATOM 729 C CA . ALA A 1 87 ? -8.445 8.227 8.548 1.00 95.56 87 ALA A CA 1
ATOM 730 C C . ALA A 1 87 ? -8.520 9.714 8.917 1.00 95.56 87 ALA A C 1
ATOM 732 O O . ALA A 1 87 ? -7.916 10.143 9.900 1.00 95.56 87 ALA A O 1
ATOM 733 N N . LYS A 1 88 ? -9.275 10.501 8.143 1.00 94.50 88 LYS A N 1
ATOM 734 C CA . LYS A 1 88 ? -9.518 11.925 8.432 1.00 94.50 88 LYS A CA 1
ATOM 735 C C . LYS A 1 88 ? -10.824 12.185 9.176 1.00 94.50 88 LYS A C 1
ATOM 737 O O . LYS A 1 88 ? -10.852 13.087 10.007 1.00 94.50 88 LYS A O 1
ATOM 742 N N . LYS A 1 89 ? -11.900 11.468 8.836 1.00 95.44 89 LYS A N 1
ATOM 743 C CA . LYS A 1 89 ? -13.241 11.696 9.400 1.00 95.44 89 LYS A CA 1
ATOM 744 C C . LYS A 1 89 ? -13.774 10.453 10.091 1.00 95.44 89 LYS A C 1
ATOM 746 O O . LYS A 1 89 ? -14.177 10.532 11.244 1.00 95.44 89 LYS A O 1
ATOM 751 N N . GLU A 1 90 ? -13.750 9.320 9.395 1.00 95.44 90 GLU A N 1
ATOM 752 C CA . GLU A 1 90 ? -14.374 8.085 9.865 1.00 95.44 90 GLU A CA 1
ATOM 753 C C . GLU A 1 90 ? -13.384 6.921 9.834 1.00 95.44 90 GLU A C 1
ATOM 755 O O . GLU A 1 90 ? -12.631 6.734 8.873 1.00 95.44 90 GLU A O 1
ATOM 760 N N . LEU A 1 91 ? -13.404 6.126 10.899 1.00 94.00 91 LEU A N 1
ATOM 761 C CA . LEU A 1 91 ? -12.591 4.932 11.044 1.00 94.00 91 LEU A CA 1
ATOM 762 C C . LEU A 1 91 ? -13.495 3.758 11.400 1.00 94.00 91 LEU A C 1
ATOM 764 O O . LEU A 1 91 ? -14.202 3.797 12.406 1.00 94.00 91 LEU A O 1
ATOM 768 N N . PHE A 1 92 ? -13.418 2.702 10.602 1.00 93.12 92 PHE A N 1
ATOM 769 C CA . PHE A 1 92 ? -14.156 1.468 10.819 1.00 93.12 92 PHE A CA 1
ATOM 770 C C . PHE A 1 92 ? -13.170 0.340 11.113 1.00 93.12 92 PHE A C 1
ATOM 772 O O . PHE A 1 92 ? -12.311 0.022 10.289 1.00 93.12 92 PHE A O 1
ATOM 779 N N . LEU A 1 93 ? -13.293 -0.257 12.295 1.00 91.12 93 LEU A N 1
ATOM 780 C CA . LEU A 1 93 ? -12.523 -1.428 12.701 1.00 91.12 93 LEU A CA 1
ATOM 781 C C . LEU A 1 93 ? -13.358 -2.673 12.404 1.00 91.12 93 LEU A C 1
ATOM 783 O O . LEU A 1 93 ? -14.421 -2.868 12.990 1.00 91.12 93 LEU A O 1
ATOM 787 N N . VAL A 1 94 ? -12.905 -3.489 11.457 1.00 88.62 94 VAL A N 1
ATOM 788 C CA . VAL A 1 94 ? -13.637 -4.659 10.967 1.00 88.62 94 VAL A CA 1
ATOM 789 C C . VAL A 1 94 ? -13.008 -5.917 11.553 1.00 88.62 94 VAL A C 1
ATOM 791 O O . VAL A 1 94 ? -11.801 -6.118 11.439 1.00 88.62 94 VAL A O 1
ATOM 794 N N . ASN A 1 95 ? 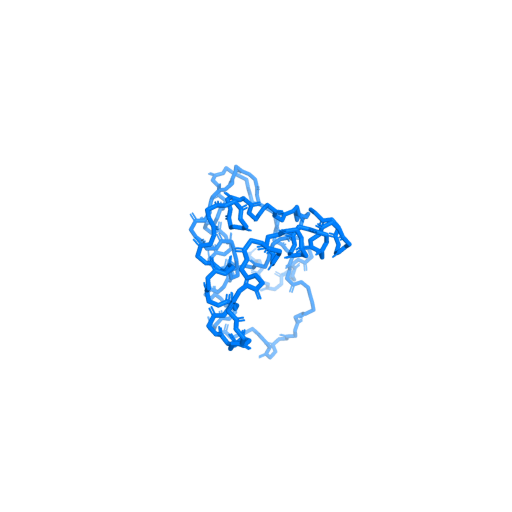-13.828 -6.765 12.178 1.00 83.94 95 ASN A N 1
ATOM 795 C CA . ASN A 1 95 ? -13.410 -8.029 12.799 1.00 83.94 95 ASN A CA 1
ATOM 796 C C . ASN A 1 95 ? -12.340 -7.880 13.901 1.00 83.94 95 ASN A C 1
ATOM 798 O O . ASN A 1 95 ? -11.503 -8.767 14.062 1.00 83.94 95 ASN A O 1
ATOM 802 N N . PHE A 1 96 ? -12.349 -6.773 14.654 1.00 85.25 96 PHE A N 1
ATOM 803 C CA . PHE A 1 96 ? -11.463 -6.582 15.809 1.00 85.25 96 PHE A CA 1
ATOM 804 C C . PHE A 1 96 ? -11.923 -7.413 17.011 1.00 85.25 96 PHE A C 1
ATOM 806 O O . PHE A 1 96 ? -13.124 -7.563 17.229 1.00 85.25 96 PHE A O 1
ATOM 813 N N . SER A 1 97 ? -10.979 -7.967 17.783 1.00 75.88 97 SER A N 1
ATOM 814 C CA . SER A 1 97 ? -11.326 -8.682 19.015 1.00 75.88 97 SER A CA 1
ATOM 815 C C . SER A 1 97 ? -11.796 -7.690 20.077 1.00 75.88 97 SER A C 1
ATOM 817 O O . SER A 1 97 ? -11.241 -6.598 20.202 1.00 75.88 97 SER A O 1
ATOM 819 N N . GLU A 1 98 ? -12.786 -8.081 20.881 1.00 73.56 98 GLU A N 1
ATOM 820 C CA . GLU A 1 98 ? -13.292 -7.240 21.976 1.00 73.56 98 GLU A CA 1
ATOM 821 C C . GLU A 1 98 ? -12.196 -6.902 22.996 1.00 73.56 98 GLU A C 1
ATOM 823 O O . GLU A 1 98 ? -12.201 -5.825 23.569 1.00 73.56 98 GLU A O 1
ATOM 828 N N . SER A 1 99 ? -11.198 -7.777 23.157 1.00 72.56 99 SER A N 1
ATOM 829 C CA . SER A 1 99 ? -10.040 -7.556 24.032 1.00 72.56 99 SER A CA 1
ATOM 830 C C . SER A 1 99 ? -9.109 -6.420 23.591 1.00 72.56 99 SER A C 1
ATOM 832 O O . SER A 1 99 ? -8.345 -5.911 24.409 1.00 72.56 99 SER A O 1
ATOM 834 N N . LEU A 1 100 ? -9.125 -6.052 22.306 1.00 69.31 100 LEU A N 1
ATOM 835 C CA . LEU A 1 100 ? -8.315 -4.968 21.737 1.00 69.31 100 LEU A CA 1
ATOM 836 C C . LEU A 1 100 ? -9.048 -3.621 21.750 1.00 69.31 100 LEU A C 1
ATOM 838 O O . LEU A 1 100 ? -8.437 -2.592 21.449 1.00 69.31 100 LEU A O 1
ATOM 842 N N . LEU A 1 101 ? -10.344 -3.627 22.063 1.00 67.62 101 LEU A N 1
ATOM 843 C CA . LEU A 1 101 ? -11.176 -2.437 22.154 1.00 67.62 101 LEU A CA 1
ATOM 844 C C . LEU A 1 101 ? -11.327 -2.028 23.633 1.00 67.62 101 LEU A C 1
ATOM 846 O O . LEU A 1 101 ? -11.303 -2.895 24.505 1.00 67.62 101 LEU A O 1
ATOM 850 N N . PRO A 1 102 ? -11.393 -0.717 23.924 1.00 59.22 102 PRO A N 1
ATOM 851 C CA . PRO A 1 102 ? -11.540 -0.208 25.287 1.00 59.22 102 PRO A CA 1
A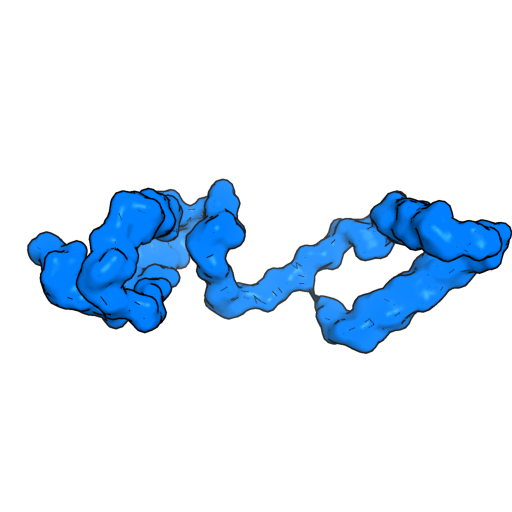TOM 852 C C . PRO A 1 102 ? -12.887 -0.559 25.930 1.00 59.22 102 PRO A C 1
ATOM 854 O O . PRO A 1 102 ? -13.882 -0.717 25.185 1.00 59.22 102 PRO A O 1
#

pLDDT: mean 85.19, std 8.3, range [59.22, 95.56]

Secondary structure (DSSP, 8-state):
--HHHHHHHHHHHHHTTTT---HHHHHHHHHH-TTTSS------SS--HHHHTT--EEEEEEE--S--GGG--HHHHHHHHHHHTTEEEEEEEES--GGG--